Protein AF-A0A349MWL1-F1 (afdb_monomer)

Foldseek 3Di:
DVVVLLVVLLVLLVVLVVLLVVLCVVLVVLVVVCVVCVVVVNLVVQDLVSLVVNLVSLVVSLVSLVVSLVVLVPRDDDPVCPVLSVQLSVLSVQLSVLSVQLSVQQDSVVSDGPVVSNVVSVVRNVVSVVSNVVSSCVSVVVVD

Radius of gyration: 17.48 Å; Cα contacts (8 Å, |Δi|>4): 113; chains: 1; bounding box: 38×22×53 Å

pLDDT: mean 95.45, std 7.49, range [50.75, 98.81]

Solvent-accessible surface area (backbone atoms only — not comparable to full-atom values): 7590 Å² total; per-residue (Å²): 112,74,72,56,51,54,50,54,43,51,52,50,54,56,46,53,52,51,58,48,53,51,44,49,60,71,44,44,65,48,51,52,55,50,51,53,24,56,77,66,75,35,56,88,74,52,50,71,66,58,52,46,50,40,45,51,53,40,44,57,47,26,52,52,40,48,53,52,34,53,52,50,68,69,52,71,63,59,80,94,40,43,70,57,51,53,53,36,39,52,26,42,48,47,21,29,50,17,41,42,43,33,36,71,19,52,38,70,90,78,72,46,66,43,63,67,48,32,54,49,16,54,50,46,26,50,58,20,47,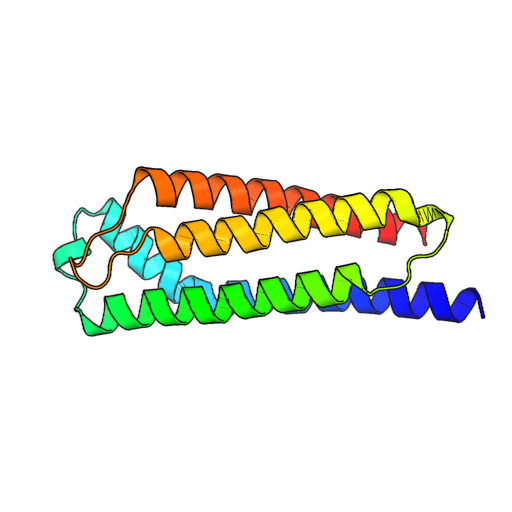55,50,34,52,52,47,50,51,54,58,56,60,78,71,110

Sequence (144 aa):
MKKNLMMVYGQTLSRTISDTEDVQKDLEPYYTKLKAAMEADKLADLSKVDFEDIQSEFQDGTDRYLEYNEKLKKLQAPARFMGKQRSLVSAYNIYANACQAMTDSLNVTDHTVDNEKFAQAETDQNEAMDRIVHLIQTIMSTNA

Mean predicted aligned error: 3.19 Å

Nearest PDB structures (foldseek):
  1nfn-assembly1_A  TM=5.053E-01  e=9.109E-01  Homo sapiens
  1nfo-assembly1_A  TM=4.978E-01  e=1.627E+00  Homo sapiens
  7myz-assembly1_C  TM=3.555E-01  e=5.192E+00  Homo sapiens
  4ksb-assembly1_A  TM=4.047E-01  e=6.759E+00  Mus musculus

Secondary structure (DSSP, 8-state):
-HHHHHHHHHHHHHHHHHHHHHHHHHHHHHHHHHHHHHHTT-GGGS-HHHHHHHHHHHHHHHHHHHHHHHHHHH----GGGHHHHHHHHHHHHHHHHHHHHHHHTEETTTTEE-HHHHHHHHHHHHHHHHHHHHHHHHHHHTT-

Structure (mmCIF, N/CA/C/O backbone):
data_AF-A0A349MWL1-F1
#
_entry.id   AF-A0A349MWL1-F1
#
loop_
_atom_site.group_PDB
_atom_site.id
_atom_site.type_symbol
_atom_site.label_atom_id
_atom_site.label_alt_id
_atom_site.label_comp_id
_atom_site.label_asym_id
_atom_site.label_entity_id
_atom_site.label_seq_id
_atom_site.pdbx_PDB_ins_code
_atom_site.Cartn_x
_atom_site.Cartn_y
_atom_site.Cartn_z
_atom_site.occupancy
_atom_site.B_iso_or_equiv
_atom_site.auth_seq_id
_atom_site.auth_comp_id
_atom_site.auth_asym_id
_atom_site.auth_atom_id
_atom_site.pdbx_PDB_model_num
ATOM 1 N N . MET A 1 1 ? 10.360 -4.872 -33.810 1.00 60.16 1 MET A N 1
ATOM 2 C CA . MET A 1 1 ? 10.398 -5.427 -32.433 1.00 60.16 1 MET A CA 1
ATOM 3 C C . MET A 1 1 ? 10.691 -4.378 -31.354 1.00 60.16 1 MET A C 1
ATOM 5 O O . MET A 1 1 ? 9.820 -4.170 -30.525 1.00 60.16 1 MET A O 1
ATOM 9 N N . LYS A 1 2 ? 11.823 -3.647 -31.368 1.00 62.69 2 LYS A N 1
ATOM 10 C CA . LYS A 1 2 ? 12.174 -2.666 -30.304 1.00 62.69 2 LYS A CA 1
ATOM 11 C C . LYS A 1 2 ? 11.135 -1.549 -30.052 1.00 62.69 2 LYS A C 1
ATOM 13 O O . LYS A 1 2 ? 10.886 -1.214 -28.901 1.00 62.69 2 LYS A O 1
ATOM 18 N N . LYS A 1 3 ? 10.499 -1.009 -31.106 1.00 64.94 3 LYS A N 1
ATOM 19 C CA . LYS A 1 3 ? 9.453 0.034 -30.995 1.00 64.94 3 LYS A CA 1
ATOM 20 C C . LYS A 1 3 ? 8.169 -0.472 -30.312 1.00 64.94 3 LYS A C 1
ATOM 22 O O . LYS A 1 3 ? 7.527 0.288 -29.604 1.00 64.94 3 LYS A O 1
ATOM 27 N N . ASN A 1 4 ? 7.842 -1.756 -30.485 1.00 86.00 4 ASN A N 1
ATOM 28 C CA . ASN A 1 4 ? 6.691 -2.395 -29.838 1.00 86.00 4 ASN A CA 1
ATOM 29 C C . ASN A 1 4 ? 6.968 -2.618 -28.337 1.00 86.00 4 ASN A C 1
ATOM 31 O O . ASN A 1 4 ? 6.172 -2.213 -27.502 1.00 86.00 4 ASN A O 1
ATOM 35 N N . LEU A 1 5 ? 8.162 -3.116 -27.984 1.00 91.25 5 LEU A N 1
ATOM 36 C CA . LEU A 1 5 ? 8.560 -3.311 -26.581 1.00 91.25 5 LEU A CA 1
ATOM 37 C C . LEU A 1 5 ? 8.481 -2.017 -25.752 1.00 91.25 5 LEU A C 1
ATOM 39 O O . LEU A 1 5 ? 7.959 -2.031 -24.646 1.00 91.25 5 LEU A O 1
ATOM 43 N N . MET A 1 6 ? 8.981 -0.899 -26.290 1.00 91.00 6 MET A N 1
ATOM 44 C CA . MET A 1 6 ? 8.910 0.401 -25.612 1.00 91.00 6 MET A CA 1
ATOM 45 C C . MET A 1 6 ? 7.468 0.872 -25.380 1.00 91.00 6 MET A C 1
ATOM 47 O O . MET A 1 6 ? 7.169 1.409 -24.318 1.00 91.00 6 MET A O 1
ATOM 51 N N . MET A 1 7 ? 6.595 0.679 -26.373 1.00 90.69 7 MET A N 1
ATOM 52 C CA . MET A 1 7 ? 5.187 1.067 -26.297 1.00 90.69 7 MET A CA 1
ATOM 53 C C . MET A 1 7 ? 4.441 0.240 -25.250 1.00 90.69 7 MET A C 1
ATOM 55 O O . MET A 1 7 ? 3.795 0.818 -24.384 1.00 90.69 7 MET A O 1
ATOM 59 N N . VAL A 1 8 ? 4.588 -1.089 -25.294 1.00 93.19 8 VAL A N 1
ATOM 60 C CA . VAL A 1 8 ? 3.973 -2.003 -24.320 1.00 93.19 8 VAL A CA 1
ATOM 61 C C . VAL A 1 8 ? 4.459 -1.683 -22.912 1.00 93.19 8 VAL A C 1
ATOM 63 O O . VAL A 1 8 ? 3.644 -1.514 -22.017 1.00 93.19 8 VAL A O 1
ATOM 66 N N . TYR A 1 9 ? 5.771 -1.514 -22.727 1.00 95.44 9 TYR A N 1
ATOM 67 C CA . TYR A 1 9 ? 6.351 -1.164 -21.432 1.00 95.44 9 TYR A CA 1
ATOM 68 C C . TYR A 1 9 ? 5.758 0.135 -20.869 1.00 95.44 9 TYR A C 1
ATOM 70 O O . TYR A 1 9 ? 5.264 0.139 -19.747 1.00 95.44 9 TYR A O 1
ATOM 78 N N . GLY A 1 10 ? 5.739 1.214 -21.661 1.00 94.75 10 GLY A N 1
ATOM 79 C CA . GLY A 1 10 ? 5.159 2.491 -21.236 1.00 94.75 10 GLY A CA 1
ATOM 80 C C . GLY A 1 10 ? 3.667 2.391 -20.906 1.00 94.75 10 GLY A C 1
ATOM 81 O O . GLY A 1 10 ? 3.246 2.863 -19.856 1.00 94.75 10 GLY A O 1
ATOM 82 N N . GLN A 1 11 ? 2.878 1.721 -21.753 1.00 94.44 11 GLN A N 1
ATOM 83 C CA . GLN A 1 11 ? 1.445 1.510 -21.516 1.00 94.44 11 GLN A CA 1
ATOM 84 C C . GLN A 1 11 ? 1.180 0.701 -20.245 1.00 94.44 11 GLN A C 1
ATOM 86 O O . GLN A 1 11 ? 0.268 1.039 -19.496 1.00 94.44 11 GLN A O 1
ATOM 91 N N . THR A 1 12 ? 1.972 -0.342 -19.979 1.00 95.38 12 THR A N 1
ATOM 92 C CA . THR A 1 12 ? 1.840 -1.121 -18.746 1.00 95.38 12 THR A CA 1
ATOM 93 C C . THR A 1 12 ? 2.151 -0.269 -17.522 1.00 95.38 12 THR A C 1
ATOM 95 O O . THR A 1 12 ? 1.375 -0.309 -16.579 1.00 95.38 12 THR A O 1
ATOM 98 N N . LEU A 1 13 ? 3.210 0.549 -17.541 1.00 96.75 13 LEU A N 1
ATOM 99 C CA . LEU A 1 13 ? 3.523 1.436 -16.414 1.00 96.75 13 LEU A CA 1
ATOM 100 C C . LEU A 1 13 ? 2.418 2.467 -16.156 1.00 96.75 13 LEU A C 1
ATOM 102 O O . LEU A 1 13 ? 2.010 2.642 -15.011 1.00 96.75 13 LEU A O 1
ATOM 106 N N . SER A 1 14 ? 1.908 3.113 -17.210 1.00 95.62 14 SER A N 1
ATOM 107 C CA . SER A 1 14 ? 0.792 4.062 -17.099 1.00 95.62 14 SER A CA 1
ATOM 108 C C . SER A 1 14 ? -0.480 3.403 -16.573 1.00 95.62 14 SER A C 1
ATOM 110 O O . SER A 1 14 ? -1.195 3.998 -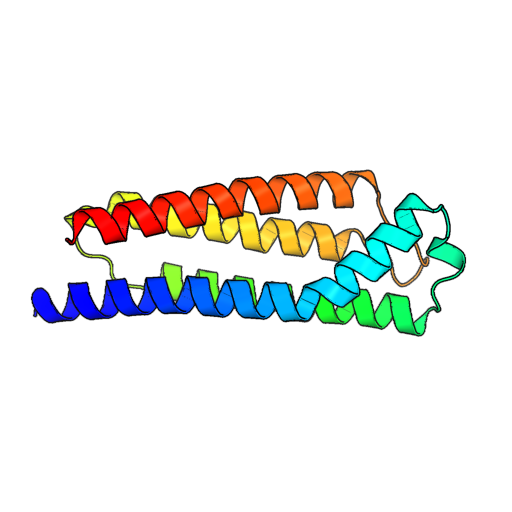15.774 1.00 95.62 14 SER A O 1
ATOM 112 N N . ARG A 1 15 ? -0.756 2.167 -16.995 1.00 96.69 15 ARG A N 1
ATOM 113 C CA . ARG A 1 15 ? -1.901 1.416 -16.487 1.00 96.69 15 ARG A CA 1
ATOM 114 C C . ARG A 1 15 ? -1.719 1.038 -15.024 1.00 96.69 15 ARG A C 1
ATOM 116 O O . ARG A 1 15 ? -2.625 1.258 -14.246 1.00 96.69 15 ARG A O 1
ATOM 123 N N . THR A 1 16 ? -0.548 0.535 -14.639 1.00 96.69 16 THR A N 1
ATOM 124 C CA . THR A 1 16 ? -0.282 0.152 -13.250 1.00 96.69 16 THR A CA 1
ATOM 125 C C . THR A 1 16 ? -0.445 1.325 -12.289 1.00 96.69 16 THR A C 1
ATOM 127 O O . THR A 1 16 ? -1.036 1.129 -11.234 1.00 96.69 16 THR A O 1
ATOM 130 N N . ILE A 1 17 ? 0.028 2.532 -12.630 1.00 96.25 17 ILE A N 1
ATOM 131 C CA . ILE A 1 17 ? -0.172 3.692 -11.748 1.00 96.25 17 ILE A CA 1
ATOM 132 C C . ILE A 1 17 ? -1.648 4.111 -11.681 1.00 96.25 17 ILE A C 1
ATOM 134 O O . ILE A 1 17 ? -2.154 4.297 -10.584 1.00 96.25 17 ILE A O 1
ATOM 138 N N . SER A 1 18 ? -2.365 4.136 -12.812 1.00 97.75 18 SER A N 1
ATOM 139 C CA . SER A 1 18 ? -3.809 4.430 -12.834 1.00 97.75 18 SER A CA 1
ATOM 140 C C . SER A 1 18 ? -4.611 3.420 -12.012 1.00 97.75 18 SER A C 1
ATOM 142 O O . SER A 1 18 ? -5.421 3.805 -11.180 1.00 97.75 18 SER A O 1
ATOM 144 N N . ASP A 1 19 ? -4.348 2.126 -12.204 1.00 98.19 19 ASP A N 1
ATOM 145 C CA . ASP A 1 19 ? -5.022 1.050 -11.478 1.00 98.19 19 ASP A CA 1
ATOM 146 C C . ASP A 1 19 ? -4.695 1.105 -9.971 1.00 98.19 19 ASP A C 1
ATOM 148 O O . ASP A 1 19 ? -5.510 0.684 -9.154 1.00 98.19 19 ASP A O 1
ATOM 152 N N . THR A 1 20 ? -3.511 1.610 -9.594 1.00 98.25 20 THR A N 1
ATOM 153 C CA . THR A 1 20 ? -3.121 1.834 -8.190 1.00 98.25 20 THR A CA 1
ATOM 154 C C . THR A 1 20 ? -3.910 2.998 -7.590 1.00 98.25 20 THR A C 1
ATOM 156 O O . THR A 1 20 ? -4.495 2.843 -6.525 1.00 98.25 20 THR A O 1
ATOM 159 N N . GLU A 1 21 ? -3.983 4.133 -8.289 1.00 98.00 21 GLU A N 1
ATOM 160 C CA . GLU A 1 21 ? -4.757 5.306 -7.859 1.00 98.00 21 GLU A CA 1
ATOM 161 C C . GLU A 1 21 ? -6.249 4.993 -7.711 1.00 98.00 21 GLU A C 1
ATOM 163 O O . GLU A 1 21 ? -6.909 5.524 -6.821 1.00 98.00 21 GLU A O 1
ATOM 168 N N . ASP A 1 22 ? -6.798 4.139 -8.574 1.00 98.62 22 ASP A N 1
ATOM 169 C CA . ASP A 1 22 ? -8.200 3.737 -8.485 1.00 98.62 22 ASP A CA 1
ATOM 170 C C . ASP A 1 22 ? -8.463 2.879 -7.240 1.00 98.62 22 ASP A C 1
ATOM 172 O O . ASP A 1 22 ? -9.420 3.154 -6.523 1.00 98.62 22 ASP A O 1
ATOM 176 N N . VAL A 1 23 ? -7.572 1.937 -6.898 1.00 98.56 23 VAL A N 1
ATOM 177 C CA . VAL A 1 23 ? -7.665 1.208 -5.615 1.00 98.56 23 VAL A CA 1
ATOM 178 C C . VAL A 1 23 ? -7.566 2.182 -4.437 1.00 98.56 23 VAL A C 1
ATOM 180 O O . VAL A 1 23 ? -8.348 2.082 -3.501 1.00 98.56 23 VAL A O 1
ATOM 183 N N . GLN A 1 24 ? -6.648 3.155 -4.472 1.00 97.94 24 GLN A N 1
ATOM 184 C CA . GLN A 1 24 ? -6.525 4.143 -3.393 1.00 97.94 24 GLN A CA 1
ATOM 185 C C . GLN A 1 24 ? -7.826 4.930 -3.192 1.00 97.94 24 GLN A C 1
ATOM 187 O O . GLN A 1 24 ? -8.250 5.117 -2.056 1.00 97.94 24 GLN A O 1
ATOM 192 N N . LYS A 1 25 ? -8.493 5.345 -4.277 1.00 98.50 25 LYS A N 1
ATOM 193 C CA . LYS A 1 25 ? -9.800 6.021 -4.204 1.00 98.50 25 LYS A CA 1
ATOM 194 C C . LYS A 1 25 ? -10.887 5.119 -3.623 1.00 98.50 25 LYS A C 1
ATOM 196 O O . LYS A 1 25 ? -11.717 5.617 -2.869 1.00 98.50 25 LYS A O 1
ATOM 201 N N . ASP A 1 26 ? -10.880 3.832 -3.974 1.00 98.25 26 ASP A N 1
ATOM 202 C CA . ASP A 1 26 ? -11.822 2.847 -3.432 1.00 98.25 26 ASP A CA 1
ATOM 203 C C . ASP A 1 26 ? -11.631 2.690 -1.906 1.00 98.25 26 ASP A C 1
ATOM 205 O O . ASP A 1 26 ? -12.608 2.614 -1.163 1.00 98.25 26 ASP A O 1
ATOM 209 N N . LEU A 1 27 ? -10.378 2.701 -1.428 1.00 98.31 27 LEU A N 1
ATOM 210 C CA . LEU A 1 27 ? -10.026 2.516 -0.012 1.00 98.31 27 LEU A CA 1
ATOM 211 C C . LEU A 1 27 ? -10.156 3.780 0.849 1.00 98.31 27 LEU A C 1
ATOM 213 O O . LEU A 1 27 ? -10.333 3.679 2.066 1.00 98.31 27 LEU A O 1
ATOM 217 N N . GLU A 1 28 ? -10.064 4.967 0.247 1.00 98.06 28 GLU A N 1
ATOM 218 C CA . GLU A 1 28 ? -10.035 6.258 0.949 1.00 98.06 28 GLU A CA 1
ATOM 219 C C . GLU A 1 28 ? -11.175 6.445 1.974 1.00 98.06 28 GLU A C 1
ATOM 221 O O . GLU A 1 28 ? -10.898 6.899 3.093 1.00 98.06 28 GLU A O 1
ATOM 226 N N . PRO A 1 29 ? -12.445 6.080 1.686 1.00 98.44 29 PRO A N 1
ATOM 227 C CA . PRO A 1 29 ? -13.523 6.210 2.665 1.00 98.44 29 PRO A CA 1
ATOM 228 C C . PRO A 1 29 ? -13.312 5.337 3.910 1.00 98.44 29 PRO A C 1
ATOM 230 O O . PRO A 1 29 ? -13.589 5.785 5.026 1.00 98.44 29 PRO A O 1
ATOM 233 N N . TYR A 1 30 ? -12.803 4.113 3.736 1.00 98.44 30 TYR A N 1
ATOM 234 C CA . TYR A 1 30 ? -12.525 3.177 4.829 1.00 98.44 30 TYR A CA 1
ATOM 235 C C . TYR A 1 30 ? -11.348 3.655 5.676 1.00 98.44 30 TYR A C 1
ATOM 237 O O . TYR A 1 30 ? -11.444 3.701 6.904 1.00 98.44 30 TYR A O 1
ATOM 245 N N . TYR A 1 31 ? -10.277 4.102 5.016 1.00 98.31 31 TYR A N 1
ATOM 246 C CA . TYR A 1 31 ? -9.116 4.689 5.677 1.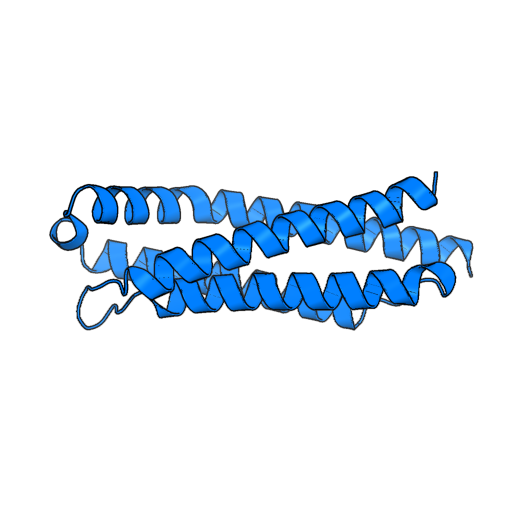00 98.31 31 TYR A CA 1
ATOM 247 C C . TYR A 1 31 ? -9.492 5.924 6.496 1.00 98.31 31 TYR A C 1
ATOM 249 O O . TYR A 1 31 ? -9.194 5.987 7.688 1.00 98.31 31 TYR A O 1
ATOM 257 N N . THR A 1 32 ? -10.228 6.864 5.900 1.00 97.94 32 THR A N 1
ATOM 258 C CA . THR A 1 32 ? -10.657 8.091 6.584 1.00 97.94 32 THR A CA 1
ATOM 259 C C . THR A 1 32 ? -11.526 7.778 7.801 1.00 97.94 32 THR A C 1
ATOM 261 O O . THR A 1 32 ? -11.335 8.361 8.869 1.00 97.94 32 THR A O 1
ATOM 264 N N . LYS A 1 33 ? -12.472 6.838 7.663 1.00 97.81 33 LYS A N 1
ATOM 265 C CA . LYS A 1 33 ? -13.354 6.410 8.758 1.00 97.81 33 LYS A CA 1
ATOM 266 C C . LYS A 1 33 ? -12.560 5.814 9.920 1.00 97.81 33 LYS A C 1
ATOM 268 O O . LYS A 1 33 ? -12.789 6.201 11.066 1.00 97.81 33 LYS A O 1
ATOM 273 N N . LEU A 1 34 ? -11.622 4.912 9.629 1.00 98.00 34 LEU A N 1
ATOM 274 C CA . LEU A 1 34 ? -10.766 4.296 10.638 1.00 98.00 34 LEU A CA 1
ATOM 275 C C . LEU A 1 34 ? -9.870 5.330 11.325 1.00 98.00 34 LEU A C 1
ATOM 277 O O . LEU A 1 34 ? -9.863 5.418 12.552 1.00 98.00 34 LEU A O 1
ATOM 281 N N . LYS A 1 35 ? -9.154 6.144 10.542 1.00 97.44 35 LYS A N 1
ATOM 282 C CA . LYS A 1 35 ? -8.216 7.148 11.053 1.00 97.44 35 LYS A CA 1
ATOM 283 C C . LYS A 1 35 ? -8.915 8.155 11.963 1.00 97.44 35 LYS A C 1
ATOM 285 O O . LYS A 1 35 ? -8.438 8.410 13.064 1.00 97.44 35 LYS A O 1
ATOM 290 N N . ALA A 1 36 ? -10.086 8.651 11.559 1.00 97.12 36 ALA A N 1
ATOM 291 C CA . ALA A 1 36 ? -10.875 9.569 12.375 1.00 97.12 36 ALA A CA 1
ATOM 292 C C . ALA A 1 36 ? -11.318 8.938 13.707 1.00 97.12 36 ALA A C 1
ATOM 294 O O . ALA A 1 36 ? -11.300 9.607 14.741 1.00 97.12 36 ALA A O 1
ATOM 295 N N . ALA A 1 37 ? -11.696 7.654 13.706 1.00 97.38 37 ALA A N 1
ATOM 296 C CA . ALA A 1 37 ? -12.039 6.940 14.934 1.00 97.38 37 ALA A CA 1
ATOM 297 C C . ALA A 1 37 ? -10.818 6.755 15.849 1.00 97.38 37 ALA A C 1
ATOM 299 O O . ALA A 1 37 ? -10.936 6.947 17.058 1.00 97.38 37 ALA A O 1
ATOM 300 N N . MET A 1 38 ? -9.646 6.441 15.288 1.00 96.88 38 MET A N 1
ATOM 301 C CA . MET A 1 38 ? -8.392 6.328 16.043 1.00 96.88 38 MET A CA 1
ATOM 302 C C . MET A 1 38 ? -7.983 7.666 16.672 1.00 96.88 38 MET A C 1
ATOM 304 O O . MET A 1 38 ? -7.696 7.725 17.864 1.00 96.88 38 MET A O 1
ATOM 308 N N . GLU A 1 39 ? -7.992 8.753 15.898 1.00 96.12 39 GLU A N 1
ATOM 309 C CA . GLU A 1 39 ? -7.591 10.090 16.363 1.00 96.12 39 GLU A CA 1
ATOM 310 C C . GLU A 1 39 ? -8.537 10.663 17.422 1.00 96.12 39 GLU A C 1
ATOM 312 O O . GLU A 1 39 ? -8.111 11.412 18.302 1.00 96.12 39 GLU A O 1
ATOM 317 N N . ALA A 1 40 ? -9.821 10.308 17.354 1.00 96.38 40 ALA A N 1
ATOM 318 C CA . ALA A 1 40 ? -10.818 10.729 18.327 1.00 96.38 40 ALA A CA 1
ATOM 319 C C . ALA A 1 40 ? -10.864 9.853 19.593 1.00 96.38 40 ALA A C 1
ATOM 321 O O . ALA A 1 40 ? -11.668 10.156 20.473 1.00 96.38 40 ALA A O 1
ATOM 322 N N . ASP A 1 41 ? -10.057 8.787 19.677 1.00 93.81 41 ASP A N 1
ATOM 323 C CA . ASP A 1 41 ? -10.157 7.732 20.702 1.00 93.81 41 ASP A CA 1
ATOM 324 C C . ASP A 1 41 ? -11.568 7.106 20.766 1.00 93.81 41 ASP A C 1
ATOM 326 O O . ASP A 1 41 ? -12.148 6.860 21.822 1.00 93.81 41 ASP A O 1
ATOM 330 N N . LYS A 1 42 ? -12.160 6.895 19.585 1.00 95.00 42 LYS A N 1
ATOM 331 C CA . LYS A 1 42 ? -13.530 6.400 19.369 1.00 95.00 42 LYS A CA 1
ATOM 332 C C . LYS A 1 42 ? -13.570 5.098 18.584 1.00 95.00 42 LYS A C 1
ATOM 334 O O . LYS A 1 42 ? -14.568 4.791 17.938 1.00 95.00 42 LYS A O 1
ATOM 339 N N . LEU A 1 43 ? -12.501 4.305 18.635 1.00 93.75 43 LEU A N 1
ATOM 340 C CA . LEU A 1 43 ? -12.489 2.999 17.975 1.00 93.75 43 LEU A CA 1
ATOM 341 C C . LEU A 1 43 ? -13.642 2.114 18.480 1.00 93.75 43 LEU A C 1
ATOM 343 O O . LEU A 1 43 ? -14.305 1.469 17.683 1.00 93.75 43 LEU A O 1
ATOM 347 N N . ALA A 1 44 ? -13.956 2.184 19.778 1.00 92.06 44 ALA A N 1
ATOM 348 C CA . ALA A 1 44 ? -15.079 1.467 20.385 1.00 92.06 44 ALA A CA 1
ATOM 349 C C . ALA A 1 44 ? -16.472 1.900 19.874 1.00 92.06 44 ALA A C 1
ATOM 351 O O . ALA A 1 44 ? -17.440 1.168 20.083 1.00 92.06 44 ALA A O 1
ATOM 352 N N . ASP A 1 45 ? -16.584 3.066 19.223 1.00 93.50 45 ASP A N 1
ATOM 353 C CA . ASP A 1 45 ? -17.832 3.545 18.616 1.00 93.50 45 ASP A CA 1
ATOM 354 C C . ASP A 1 45 ? -18.041 2.970 17.201 1.00 93.50 45 ASP A C 1
ATOM 356 O O . ASP A 1 45 ? -19.162 3.013 16.683 1.00 93.50 45 ASP A O 1
ATOM 360 N N . LEU A 1 46 ? -16.994 2.429 16.560 1.00 95.06 46 LEU A N 1
ATOM 361 C CA . LEU A 1 46 ? -17.148 1.686 15.311 1.00 95.06 46 LEU A CA 1
ATOM 362 C C . LEU A 1 46 ? -17.860 0.367 15.601 1.00 95.06 46 LEU A C 1
ATOM 364 O O . LEU A 1 46 ? -17.518 -0.367 16.529 1.00 95.06 46 LEU A O 1
ATOM 368 N N . SER A 1 47 ? -18.871 0.040 14.796 1.00 95.75 47 SER A N 1
ATOM 369 C CA . SER A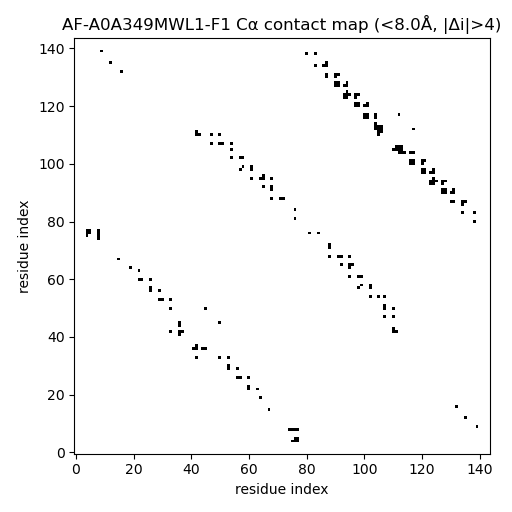 1 47 ? -19.504 -1.264 14.936 1.00 95.75 47 SER A CA 1
ATOM 370 C C . SER A 1 47 ? -18.511 -2.363 14.553 1.00 95.75 47 SER A C 1
ATOM 372 O O . SER A 1 47 ? -17.624 -2.165 13.724 1.00 95.75 47 SER A O 1
ATOM 374 N N . LYS A 1 48 ? -18.666 -3.552 15.142 1.00 94.56 48 LYS A N 1
ATOM 375 C CA . LYS A 1 48 ? -17.823 -4.701 14.789 1.00 94.56 48 LYS A CA 1
ATOM 376 C C . LYS A 1 48 ? -17.889 -5.024 13.290 1.00 94.56 48 LYS A C 1
ATOM 378 O O . LYS A 1 48 ? -16.859 -5.325 12.708 1.00 94.56 48 LYS A O 1
ATOM 383 N N . VAL A 1 49 ? -19.074 -4.896 12.687 1.00 95.81 49 VAL A N 1
ATOM 384 C CA . VAL A 1 49 ? -19.277 -5.084 11.242 1.00 95.81 49 VAL A CA 1
ATOM 385 C C . VAL A 1 49 ? -18.492 -4.043 10.450 1.00 95.81 49 VAL A C 1
ATOM 387 O O . VAL A 1 49 ? -17.749 -4.408 9.557 1.00 95.81 49 VAL A O 1
ATOM 390 N N . ASP A 1 50 ? -18.566 -2.764 10.829 1.00 95.88 50 ASP A N 1
ATOM 391 C CA . ASP A 1 50 ? -17.792 -1.719 10.148 1.00 95.88 50 ASP A CA 1
ATOM 392 C C . ASP A 1 50 ? -16.280 -1.956 10.242 1.00 95.88 50 ASP A C 1
ATOM 394 O O . ASP A 1 50 ? -15.553 -1.672 9.296 1.00 95.88 50 ASP A O 1
ATOM 398 N N . PHE A 1 51 ? -15.794 -2.432 11.391 1.00 97.69 51 PHE A N 1
ATOM 399 C CA . PHE A 1 51 ? -14.373 -2.707 11.598 1.00 97.69 51 PHE A CA 1
ATOM 400 C C . PHE A 1 51 ? -13.898 -3.933 10.799 1.00 97.69 51 PHE A C 1
ATOM 402 O O . PHE A 1 51 ? -12.812 -3.908 10.222 1.00 97.69 51 PHE A O 1
ATOM 409 N N . GLU A 1 52 ? -14.729 -4.977 10.724 1.00 97.56 52 GLU A N 1
ATOM 410 C CA . GLU A 1 52 ? -14.528 -6.145 9.855 1.00 97.56 52 GLU A CA 1
ATOM 411 C C . GLU A 1 52 ? -14.507 -5.748 8.374 1.00 97.56 52 GLU A C 1
ATOM 413 O O . GLU A 1 52 ? -13.586 -6.135 7.655 1.00 97.56 52 GLU A O 1
ATOM 418 N N . ASP A 1 53 ? -15.462 -4.922 7.941 1.00 98.00 53 ASP A N 1
ATOM 419 C CA . ASP A 1 53 ? -15.550 -4.429 6.566 1.00 98.00 53 ASP A CA 1
ATOM 420 C C . ASP A 1 53 ? -14.304 -3.609 6.193 1.00 98.00 53 ASP A C 1
ATOM 422 O O . ASP A 1 53 ? -13.710 -3.840 5.144 1.00 98.00 53 ASP A O 1
ATOM 426 N N . ILE A 1 54 ? -13.840 -2.707 7.069 1.00 98.44 54 ILE A N 1
ATOM 427 C CA . ILE A 1 54 ? -12.609 -1.930 6.838 1.00 98.44 54 ILE A CA 1
ATOM 428 C C . ILE A 1 54 ? -11.401 -2.853 6.641 1.00 98.44 54 ILE A C 1
ATOM 430 O O . ILE A 1 54 ? -10.627 -2.649 5.706 1.00 98.44 54 ILE A O 1
ATOM 434 N N . GLN A 1 55 ? -11.225 -3.861 7.505 1.00 98.38 55 GLN A N 1
ATOM 435 C CA . GLN A 1 55 ? -10.109 -4.799 7.368 1.00 98.38 55 GLN A CA 1
ATOM 436 C C . GLN A 1 55 ? -10.209 -5.595 6.057 1.00 98.38 55 GLN A C 1
ATOM 438 O O . GLN A 1 55 ? -9.203 -5.751 5.365 1.00 98.38 55 GLN A O 1
ATOM 443 N N . SER A 1 56 ? -11.407 -6.072 5.705 1.00 98.50 56 SER A N 1
ATOM 444 C CA . SER A 1 56 ? -11.637 -6.827 4.469 1.00 98.50 56 SER A CA 1
ATOM 445 C C . SER A 1 56 ? -11.291 -5.998 3.235 1.00 98.50 56 SER A C 1
ATOM 447 O O . SER A 1 56 ? -10.581 -6.468 2.354 1.00 98.50 56 SER A O 1
ATOM 449 N N . GLU A 1 57 ? -11.737 -4.746 3.191 1.00 98.69 57 GLU A N 1
ATOM 450 C CA . GLU A 1 57 ? -11.488 -3.847 2.062 1.00 98.69 57 GLU A CA 1
ATOM 451 C C . GLU A 1 57 ? -10.000 -3.497 1.955 1.00 98.69 57 GLU A C 1
ATOM 453 O O . GLU A 1 57 ? -9.430 -3.499 0.864 1.00 98.69 57 GLU A O 1
ATOM 458 N N . PHE A 1 58 ? -9.322 -3.288 3.089 1.00 98.75 58 PHE A N 1
ATOM 459 C CA . PHE A 1 58 ? -7.868 -3.118 3.117 1.00 98.75 58 PHE A CA 1
ATOM 460 C C . PHE A 1 58 ? -7.129 -4.346 2.574 1.00 98.75 58 PHE A C 1
ATOM 462 O O . PHE A 1 58 ? -6.176 -4.189 1.802 1.00 98.75 58 PHE A O 1
ATOM 469 N N . GLN A 1 59 ? -7.578 -5.554 2.925 1.00 98.75 59 GLN A N 1
ATOM 470 C CA . GLN A 1 59 ? -7.003 -6.789 2.396 1.00 98.75 59 GLN A CA 1
ATOM 471 C C . GLN A 1 59 ? -7.234 -6.907 0.885 1.00 98.75 59 GLN A C 1
ATOM 473 O O . GLN A 1 59 ? -6.276 -7.128 0.147 1.00 98.75 59 GLN A O 1
ATOM 478 N N . ASP A 1 60 ? -8.458 -6.679 0.408 1.00 98.69 60 ASP A N 1
ATOM 479 C CA . ASP A 1 60 ? -8.800 -6.754 -1.018 1.00 98.69 60 ASP A CA 1
ATOM 480 C C . ASP A 1 60 ? -7.990 -5.745 -1.852 1.00 98.69 60 ASP A C 1
ATOM 482 O O . ASP A 1 60 ? -7.470 -6.059 -2.930 1.00 98.69 60 ASP A O 1
ATOM 486 N N . GLY A 1 61 ? -7.823 -4.522 -1.344 1.00 98.62 61 GLY A N 1
ATOM 487 C CA . GLY A 1 61 ? -6.968 -3.513 -1.962 1.00 98.62 61 GLY A CA 1
ATOM 488 C C . GLY A 1 61 ? -5.489 -3.911 -1.975 1.00 98.62 61 GLY A C 1
ATOM 489 O O . GLY A 1 61 ? -4.811 -3.766 -2.997 1.00 98.62 61 GLY A O 1
ATOM 490 N N . THR A 1 62 ? -4.995 -4.470 -0.870 1.00 98.62 62 THR A N 1
ATOM 491 C CA . THR A 1 62 ? -3.614 -4.958 -0.749 1.00 98.62 62 THR A CA 1
ATOM 492 C C . THR A 1 62 ? -3.328 -6.107 -1.714 1.00 98.62 62 THR A C 1
ATOM 494 O O . THR A 1 62 ? -2.295 -6.103 -2.393 1.00 98.62 62 THR A O 1
ATOM 497 N N . ASP A 1 63 ? -4.262 -7.044 -1.861 1.00 98.75 63 ASP A N 1
ATOM 498 C CA . ASP A 1 63 ? -4.153 -8.160 -2.798 1.00 98.75 63 ASP A CA 1
ATOM 499 C C . ASP A 1 63 ? -4.034 -7.657 -4.244 1.00 98.75 63 ASP A C 1
ATOM 501 O O . ASP A 1 63 ? -3.163 -8.109 -4.998 1.00 98.75 63 ASP A O 1
ATOM 505 N N . ARG A 1 64 ? -4.812 -6.629 -4.620 1.00 98.75 64 ARG A N 1
ATOM 506 C CA . ARG A 1 64 ? -4.690 -5.966 -5.933 1.00 98.75 64 ARG A CA 1
ATOM 507 C C . ARG A 1 64 ? -3.295 -5.359 -6.132 1.00 98.75 64 ARG A C 1
ATOM 509 O O . ARG A 1 64 ? -2.704 -5.531 -7.203 1.00 98.75 64 ARG A O 1
ATOM 516 N N . TYR A 1 65 ? -2.713 -4.710 -5.120 1.00 98.69 65 TYR A N 1
ATOM 517 C CA . TYR A 1 65 ? -1.339 -4.193 -5.210 1.00 98.69 65 TYR A CA 1
ATOM 518 C C . TYR A 1 65 ? -0.303 -5.315 -5.365 1.00 98.69 65 TYR A C 1
ATOM 520 O O . TYR A 1 65 ? 0.614 -5.210 -6.189 1.00 98.69 65 TYR A O 1
ATOM 528 N N . LEU A 1 66 ? -0.447 -6.428 -4.645 1.00 98.25 66 LEU A N 1
ATOM 529 C CA . LEU A 1 66 ? 0.430 -7.591 -4.805 1.00 98.25 66 LEU A CA 1
ATOM 530 C C . LEU A 1 66 ? 0.350 -8.166 -6.228 1.00 98.25 66 LEU A C 1
ATOM 532 O O . LEU A 1 66 ? 1.385 -8.464 -6.836 1.00 98.25 66 LEU A O 1
ATOM 536 N N . GLU A 1 67 ? -0.841 -8.235 -6.822 1.00 98.38 67 GLU A N 1
ATOM 537 C CA . GLU A 1 67 ? -1.000 -8.632 -8.223 1.00 98.38 67 GLU A CA 1
ATOM 538 C C . GLU A 1 67 ? -0.305 -7.673 -9.198 1.00 98.38 67 GLU A C 1
ATOM 540 O O . GLU A 1 67 ? 0.314 -8.105 -10.180 1.00 98.38 67 GLU A O 1
ATOM 545 N N . TYR A 1 68 ? -0.397 -6.362 -8.963 1.00 98.38 68 TYR A N 1
ATOM 546 C CA . TYR A 1 68 ? 0.264 -5.358 -9.798 1.00 98.38 68 TYR A CA 1
ATOM 547 C C . TYR A 1 68 ? 1.789 -5.470 -9.705 1.00 98.38 68 TYR A C 1
ATOM 549 O O . TYR A 1 68 ? 2.474 -5.423 -10.733 1.00 98.38 68 TYR A O 1
ATOM 557 N N . ASN A 1 69 ? 2.324 -5.735 -8.512 1.00 98.12 69 ASN A N 1
ATOM 558 C CA . ASN A 1 69 ? 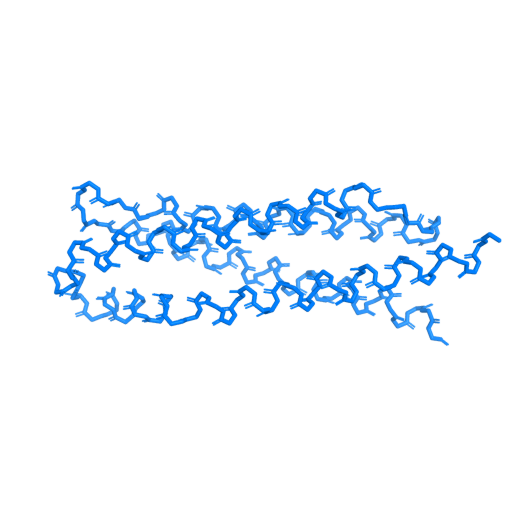3.740 -6.031 -8.310 1.00 98.12 69 ASN A CA 1
ATOM 559 C C . ASN A 1 69 ? 4.187 -7.260 -9.122 1.00 98.12 69 ASN A C 1
ATOM 561 O O . ASN A 1 69 ? 5.212 -7.228 -9.807 1.00 98.12 69 ASN A O 1
ATOM 565 N N . GLU A 1 70 ? 3.398 -8.338 -9.117 1.00 97.69 70 GLU A N 1
ATOM 566 C CA . GLU A 1 70 ? 3.686 -9.539 -9.910 1.00 97.69 70 GLU A CA 1
ATOM 567 C C . GLU A 1 70 ? 3.652 -9.276 -11.422 1.00 97.69 70 GLU A C 1
ATOM 569 O O . GLU A 1 70 ? 4.491 -9.797 -12.170 1.00 97.69 70 GLU A O 1
ATOM 574 N N . LYS A 1 71 ? 2.734 -8.421 -11.890 1.00 96.62 71 LYS A N 1
ATOM 575 C CA . LYS A 1 71 ? 2.710 -7.956 -13.286 1.00 96.62 71 LYS A CA 1
ATOM 576 C C . LYS A 1 71 ? 3.986 -7.175 -13.624 1.00 96.62 71 LYS A C 1
ATOM 578 O O . LYS A 1 71 ? 4.596 -7.443 -14.659 1.00 96.62 71 LYS A O 1
ATOM 583 N N . LEU A 1 72 ? 4.443 -6.278 -12.745 1.00 97.19 72 LEU A N 1
ATOM 584 C CA . LEU A 1 72 ? 5.690 -5.525 -12.929 1.00 97.19 72 LEU A CA 1
ATOM 585 C C . LEU A 1 72 ? 6.931 -6.431 -12.926 1.00 97.19 72 LEU A C 1
ATOM 587 O O . LEU A 1 72 ? 7.817 -6.252 -13.762 1.00 97.19 72 LEU A O 1
ATOM 591 N N . LYS A 1 73 ? 6.998 -7.442 -12.052 1.00 96.94 73 LYS A N 1
ATOM 592 C CA . LYS A 1 73 ? 8.107 -8.418 -12.016 1.00 96.94 73 LYS A CA 1
ATOM 593 C C . LYS A 1 73 ? 8.272 -9.162 -13.341 1.00 96.94 73 LYS A C 1
ATOM 595 O O . LYS A 1 73 ? 9.397 -9.420 -13.768 1.00 96.94 73 LYS A O 1
ATOM 600 N N . LYS A 1 74 ? 7.156 -9.492 -13.994 1.00 96.25 74 LYS A N 1
ATOM 601 C CA . LYS A 1 74 ? 7.118 -10.234 -15.267 1.00 96.25 74 LYS A CA 1
ATOM 602 C C . LYS A 1 74 ? 7.258 -9.329 -16.494 1.00 96.25 74 LYS A C 1
ATOM 604 O O . LYS A 1 74 ? 7.484 -9.829 -17.597 1.00 96.25 74 LYS A O 1
ATOM 609 N N . LEU A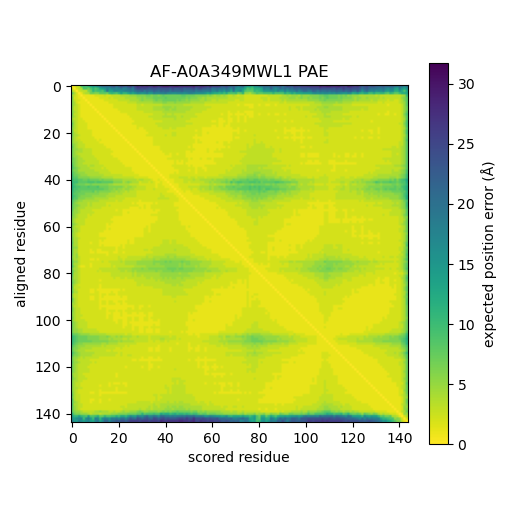 1 75 ? 7.129 -8.013 -16.327 1.00 95.94 75 LEU A N 1
ATOM 610 C CA . LEU A 1 75 ? 7.180 -7.056 -17.423 1.00 95.94 75 LEU A CA 1
ATOM 611 C C . LEU A 1 75 ? 8.592 -6.963 -18.011 1.00 95.94 75 LEU A C 1
ATOM 613 O O . LEU A 1 75 ? 9.559 -6.584 -17.346 1.00 95.94 75 LEU A O 1
ATOM 617 N N . GLN A 1 76 ? 8.706 -7.252 -19.306 1.00 94.31 76 GLN A N 1
ATOM 618 C CA . GLN A 1 76 ? 9.967 -7.109 -20.017 1.00 94.31 76 GLN A CA 1
ATOM 619 C C . GLN A 1 76 ? 10.310 -5.626 -20.211 1.00 94.31 76 GLN A C 1
ATOM 621 O O . GLN A 1 76 ? 9.666 -4.916 -20.983 1.00 94.31 76 GLN A O 1
ATOM 626 N N . ALA A 1 77 ? 11.377 -5.173 -19.553 1.00 95.50 77 ALA A N 1
ATOM 627 C CA . ALA A 1 77 ? 11.895 -3.824 -19.728 1.00 95.50 77 ALA A CA 1
ATOM 628 C C . ALA A 1 77 ? 12.922 -3.739 -20.876 1.00 95.50 77 ALA A C 1
ATOM 630 O O . ALA A 1 77 ? 13.751 -4.638 -21.059 1.00 95.50 77 ALA A O 1
ATOM 631 N N . PRO A 1 78 ? 12.951 -2.625 -21.625 1.00 94.50 78 PRO A N 1
ATOM 632 C CA . PRO A 1 78 ? 14.058 -2.286 -22.514 1.00 94.50 78 PRO A CA 1
ATOM 633 C C . PRO A 1 78 ? 15.397 -2.264 -21.760 1.00 94.50 78 PRO A C 1
ATOM 635 O O . PRO A 1 78 ? 15.471 -1.757 -20.642 1.00 94.50 78 PRO A O 1
ATOM 638 N N . ALA A 1 79 ? 16.480 -2.731 -22.395 1.00 94.44 79 ALA A N 1
ATOM 639 C CA . ALA A 1 79 ? 17.796 -2.887 -21.756 1.00 94.44 79 ALA A CA 1
ATOM 640 C C . ALA A 1 79 ? 18.271 -1.630 -20.995 1.00 94.44 79 ALA A C 1
ATOM 642 O O . ALA A 1 79 ? 18.740 -1.724 -19.862 1.00 94.44 79 ALA A O 1
ATOM 643 N N . ARG A 1 80 ? 18.067 -0.441 -21.582 1.00 93.06 80 ARG A N 1
ATOM 644 C CA . ARG A 1 80 ? 18.437 0.855 -20.983 1.00 93.06 80 ARG A CA 1
ATOM 645 C C . ARG A 1 80 ? 17.679 1.205 -19.694 1.00 93.06 80 ARG A C 1
ATOM 647 O O . ARG A 1 80 ? 18.136 2.054 -18.936 1.00 93.06 80 ARG A O 1
ATOM 654 N N . PHE A 1 81 ? 16.539 0.565 -19.438 1.00 95.69 81 PHE A N 1
ATOM 655 C CA . PHE A 1 81 ? 15.706 0.790 -18.256 1.00 95.69 81 PHE A CA 1
ATOM 656 C C . PHE A 1 81 ? 15.752 -0.352 -17.246 1.00 95.69 81 PHE A C 1
ATOM 658 O O . PHE A 1 81 ? 15.179 -0.196 -16.177 1.00 95.69 81 PHE A O 1
ATOM 665 N N . MET A 1 82 ? 16.465 -1.455 -17.502 1.00 95.31 82 MET A N 1
ATOM 666 C CA . MET A 1 82 ? 16.478 -2.614 -16.593 1.00 95.31 82 MET A CA 1
ATOM 667 C C . MET A 1 82 ? 16.853 -2.260 -15.149 1.00 95.31 82 MET A C 1
ATOM 669 O O . MET A 1 82 ? 16.274 -2.805 -14.215 1.00 95.31 82 MET A O 1
ATOM 673 N N . GLY A 1 83 ? 17.801 -1.335 -14.952 1.00 96.94 83 GLY A N 1
ATOM 674 C CA . GLY A 1 83 ? 18.150 -0.853 -13.612 1.00 96.94 83 GLY A CA 1
ATOM 675 C C . GLY A 1 83 ? 16.974 -0.163 -12.918 1.00 96.94 83 GLY A C 1
ATOM 676 O O . GLY A 1 83 ? 16.655 -0.494 -11.782 1.00 96.94 83 GLY A O 1
ATOM 677 N N . LYS A 1 84 ? 16.280 0.734 -13.631 1.00 96.69 84 LYS A N 1
ATOM 678 C CA . LYS A 1 84 ? 15.097 1.435 -13.115 1.00 96.69 84 LYS A CA 1
ATOM 679 C C . LYS A 1 84 ? 13.911 0.492 -12.919 1.00 96.69 84 LYS A C 1
ATOM 681 O O . LYS A 1 84 ? 13.217 0.633 -11.925 1.00 96.69 84 LYS A O 1
ATOM 686 N N . GLN A 1 85 ? 13.730 -0.499 -13.794 1.00 97.31 85 GLN A N 1
ATOM 687 C CA . GLN A 1 85 ? 12.693 -1.520 -13.641 1.00 97.31 85 GLN A CA 1
ATOM 688 C C . GLN A 1 85 ? 12.879 -2.319 -12.352 1.00 97.31 85 GLN A C 1
ATOM 690 O O . GLN A 1 85 ? 11.921 -2.526 -11.619 1.00 97.31 85 GLN A O 1
ATOM 695 N N . ARG A 1 86 ? 14.112 -2.738 -12.036 1.00 98.06 86 ARG A N 1
ATOM 696 C CA . ARG A 1 86 ? 14.388 -3.431 -10.769 1.00 98.06 86 ARG A CA 1
ATOM 697 C C . ARG A 1 86 ? 14.093 -2.547 -9.562 1.00 98.06 86 ARG A C 1
ATOM 699 O O . ARG A 1 86 ? 13.478 -3.017 -8.612 1.00 98.06 86 ARG A O 1
ATOM 706 N N . SER A 1 87 ? 14.487 -1.275 -9.614 1.00 98.44 87 SER A N 1
ATOM 707 C CA . SER A 1 87 ? 14.157 -0.316 -8.556 1.00 98.44 87 SER A CA 1
ATOM 708 C C . SER A 1 87 ? 12.650 -0.104 -8.415 1.00 98.44 87 SER A C 1
ATOM 710 O O . SER A 1 87 ? 12.173 0.007 -7.293 1.00 98.44 87 SER A O 1
ATOM 712 N N . LEU A 1 88 ? 11.909 -0.075 -9.527 1.00 98.44 88 LEU A N 1
ATOM 713 C CA . LEU A 1 88 ? 10.457 0.099 -9.531 1.00 98.44 88 LEU A CA 1
ATOM 714 C C . LEU A 1 88 ? 9.762 -1.103 -8.901 1.00 98.44 88 LEU A C 1
ATOM 716 O O . LEU A 1 88 ? 8.965 -0.924 -7.994 1.00 98.44 88 LEU A O 1
ATOM 720 N N . VAL A 1 89 ? 10.117 -2.316 -9.325 1.00 98.50 89 VAL A N 1
ATOM 721 C CA . VAL A 1 89 ? 9.615 -3.559 -8.719 1.00 98.50 89 VAL A CA 1
ATOM 722 C C . VAL A 1 89 ? 9.927 -3.598 -7.224 1.00 98.50 89 VAL A C 1
ATOM 724 O O . VAL A 1 89 ? 9.074 -3.959 -6.425 1.00 98.50 89 VAL A O 1
ATOM 727 N N . SER A 1 90 ? 11.139 -3.203 -6.828 1.00 98.62 90 SER A N 1
ATOM 728 C CA . SER A 1 90 ? 11.518 -3.161 -5.415 1.00 98.62 90 SER A CA 1
ATOM 729 C C . SER A 1 90 ? 10.677 -2.157 -4.622 1.00 98.62 90 SER A C 1
ATOM 731 O O . SER A 1 90 ? 10.185 -2.513 -3.558 1.00 98.62 90 SER A O 1
ATOM 733 N N . ALA A 1 91 ? 10.482 -0.939 -5.137 1.00 98.75 91 ALA A N 1
ATOM 734 C CA . ALA A 1 91 ? 9.655 0.078 -4.490 1.00 98.75 91 ALA A CA 1
ATOM 735 C C . ALA A 1 91 ? 8.183 -0.356 -4.404 1.00 98.75 91 ALA A C 1
ATOM 737 O O . ALA A 1 91 ? 7.577 -0.245 -3.347 1.00 98.75 91 ALA A O 1
ATOM 738 N N . TYR A 1 92 ? 7.641 -0.938 -5.477 1.00 98.75 92 TYR A N 1
ATOM 739 C CA . TYR A 1 92 ? 6.270 -1.446 -5.503 1.00 98.75 92 TYR A CA 1
ATOM 740 C C . TYR A 1 92 ? 6.064 -2.606 -4.522 1.00 98.75 92 TYR A C 1
ATOM 742 O O . TYR A 1 92 ? 5.048 -2.684 -3.842 1.00 98.75 92 TYR A O 1
ATOM 750 N N . ASN A 1 93 ? 7.053 -3.489 -4.389 1.00 98.69 93 ASN A N 1
ATOM 751 C CA . ASN A 1 93 ? 7.014 -4.552 -3.392 1.00 98.69 93 ASN A CA 1
ATOM 752 C C . ASN A 1 93 ? 7.017 -4.009 -1.956 1.00 98.69 93 ASN A C 1
ATOM 754 O O . ASN A 1 93 ? 6.342 -4.572 -1.105 1.00 98.69 93 ASN A O 1
ATOM 758 N N . ILE A 1 94 ? 7.783 -2.947 -1.680 1.00 98.81 94 ILE A N 1
ATOM 759 C CA . ILE A 1 94 ? 7.764 -2.281 -0.368 1.00 98.81 94 ILE A CA 1
ATOM 760 C C . ILE A 1 94 ? 6.382 -1.674 -0.120 1.00 98.81 94 ILE A C 1
ATOM 762 O O . ILE A 1 94 ? 5.809 -1.929 0.930 1.00 98.81 94 ILE A O 1
ATOM 766 N N . TYR A 1 95 ? 5.827 -0.962 -1.104 1.00 98.81 95 TYR A N 1
ATOM 767 C CA . TYR A 1 95 ? 4.492 -0.372 -1.021 1.00 98.81 95 TYR A CA 1
ATOM 768 C C . TYR A 1 95 ? 3.413 -1.412 -0.686 1.00 98.81 95 TYR A C 1
ATOM 770 O O . TYR A 1 95 ? 2.732 -1.280 0.325 1.00 98.81 95 TYR A O 1
ATOM 778 N N . ALA A 1 96 ? 3.312 -2.489 -1.472 1.00 98.75 96 ALA A N 1
ATOM 779 C CA . ALA A 1 96 ? 2.306 -3.528 -1.245 1.00 98.75 96 ALA A CA 1
ATOM 780 C C . ALA A 1 96 ? 2.470 -4.214 0.125 1.00 98.75 96 ALA A C 1
ATOM 782 O O . ALA A 1 96 ? 1.486 -4.485 0.807 1.00 98.75 96 ALA A O 1
ATOM 783 N N . ASN A 1 97 ? 3.711 -4.446 0.565 1.00 98.75 97 ASN A N 1
ATOM 784 C CA . ASN A 1 97 ? 3.976 -5.021 1.883 1.00 98.75 97 ASN A CA 1
ATOM 785 C C . ASN A 1 97 ? 3.651 -4.053 3.032 1.00 98.75 97 ASN A C 1
ATOM 787 O O . ASN A 1 97 ? 3.255 -4.508 4.100 1.00 98.75 97 ASN A O 1
ATOM 791 N N . ALA A 1 98 ? 3.817 -2.745 2.835 1.00 98.81 98 ALA A N 1
ATOM 792 C CA . ALA A 1 98 ? 3.413 -1.741 3.813 1.00 98.81 98 ALA A CA 1
ATOM 793 C C . ALA A 1 98 ? 1.882 -1.678 3.936 1.00 98.81 98 ALA A C 1
ATOM 795 O O . ALA A 1 98 ? 1.370 -1.668 5.050 1.00 98.81 98 ALA A O 1
ATOM 796 N N . CYS A 1 99 ? 1.138 -1.763 2.827 1.00 98.75 99 CYS A N 1
ATOM 797 C CA . CYS A 1 99 ? -0.324 -1.888 2.873 1.00 98.75 99 CYS A CA 1
ATOM 798 C C . CYS A 1 99 ? -0.773 -3.174 3.595 1.00 98.75 99 CYS A C 1
ATOM 800 O O . CYS A 1 99 ? -1.701 -3.134 4.405 1.00 98.75 99 CYS A O 1
ATOM 802 N N . GLN A 1 100 ? -0.061 -4.292 3.399 1.00 98.81 100 GLN A N 1
ATOM 803 C CA . GLN A 1 100 ? -0.307 -5.507 4.185 1.00 98.81 100 GLN A CA 1
ATOM 804 C C . GLN A 1 100 ? -0.025 -5.277 5.672 1.00 98.81 100 GLN A C 1
ATOM 806 O O . GLN A 1 100 ? -0.846 -5.636 6.503 1.00 98.81 100 GLN A O 1
ATOM 811 N N . ALA A 1 101 ? 1.084 -4.623 6.025 1.00 98.81 101 ALA A N 1
ATOM 812 C CA . ALA A 1 101 ? 1.399 -4.313 7.419 1.00 98.81 101 ALA A CA 1
ATOM 813 C C . ALA A 1 101 ? 0.351 -3.390 8.072 1.00 98.81 101 ALA A C 1
ATOM 815 O O . ALA A 1 101 ? 0.046 -3.553 9.254 1.00 98.81 101 ALA A O 1
ATOM 816 N N . MET A 1 102 ? -0.226 -2.453 7.310 1.00 98.69 102 MET A N 1
ATOM 817 C CA . MET A 1 102 ? -1.354 -1.634 7.760 1.00 98.69 102 MET A CA 1
ATOM 818 C C . MET A 1 102 ? -2.581 -2.509 8.019 1.00 98.69 102 MET A C 1
ATOM 820 O O . MET A 1 102 ? -3.171 -2.415 9.091 1.00 98.69 102 MET A O 1
ATOM 824 N N . THR A 1 103 ? -2.925 -3.401 7.092 1.00 98.62 103 THR A N 1
ATOM 825 C CA . THR A 1 103 ? -4.038 -4.355 7.242 1.00 98.62 103 THR A CA 1
ATOM 826 C C . THR A 1 103 ? -3.845 -5.254 8.469 1.00 98.62 103 THR A C 1
ATOM 828 O O . THR A 1 103 ? -4.739 -5.373 9.305 1.00 98.62 103 THR A O 1
ATOM 831 N N . ASP A 1 104 ? -2.641 -5.798 8.644 1.00 98.56 104 ASP A N 1
ATOM 832 C CA . ASP A 1 104 ? -2.260 -6.684 9.751 1.00 98.56 104 ASP A CA 1
ATOM 833 C C . ASP A 1 104 ? -2.226 -5.971 11.114 1.00 98.56 104 ASP A C 1
ATOM 835 O O . ASP A 1 104 ? -2.181 -6.622 12.162 1.00 98.56 104 ASP A O 1
ATOM 839 N N . SER A 1 105 ? -2.233 -4.634 11.131 1.00 98.62 105 SER A N 1
ATOM 840 C CA . SER A 1 105 ? -2.322 -3.860 12.373 1.00 98.62 105 SER A CA 1
ATOM 841 C C . SER A 1 105 ? -3.736 -3.838 12.967 1.00 98.62 105 SER A C 1
ATOM 843 O O . SER A 1 105 ? -3.889 -3.507 14.145 1.00 98.62 105 SER A O 1
ATOM 845 N N . LEU A 1 106 ? -4.762 -4.217 12.193 1.00 98.38 106 LEU A N 1
ATOM 846 C CA . LEU A 1 106 ? -6.150 -4.308 12.646 1.00 98.38 106 LEU A CA 1
ATOM 847 C C . LEU A 1 106 ? -6.423 -5.704 13.215 1.00 98.38 106 LEU A C 1
ATOM 849 O O . LEU A 1 106 ? -6.463 -6.703 12.494 1.00 98.38 106 LEU A O 1
ATOM 853 N N . ASN A 1 107 ? -6.697 -5.769 14.515 1.00 97.12 107 ASN A N 1
ATOM 854 C CA . ASN A 1 107 ? -7.126 -6.989 15.183 1.00 97.12 107 ASN A CA 1
ATOM 855 C C . ASN A 1 107 ? -8.650 -7.004 15.322 1.00 97.12 107 ASN A C 1
ATOM 857 O O . ASN A 1 107 ? -9.219 -6.480 16.282 1.00 97.12 107 ASN A O 1
ATOM 861 N N . VAL A 1 108 ? -9.307 -7.649 14.359 1.00 94.81 108 VAL A N 1
ATOM 862 C CA . VAL A 1 108 ? -10.767 -7.832 14.318 1.00 94.81 108 VAL A CA 1
ATOM 863 C C . VAL A 1 108 ? -11.305 -8.612 15.520 1.00 94.81 108 VAL A C 1
ATOM 865 O O . VAL A 1 108 ? -12.409 -8.340 15.990 1.00 94.81 108 VAL A O 1
ATOM 868 N N . THR A 1 109 ? -10.538 -9.577 16.038 1.00 93.62 109 THR A N 1
ATOM 869 C CA . THR A 1 109 ? -10.995 -10.423 17.154 1.00 93.62 109 THR A CA 1
ATOM 870 C C . THR A 1 109 ? -11.142 -9.602 18.427 1.00 93.62 109 THR A C 1
ATOM 872 O O . THR A 1 109 ? -12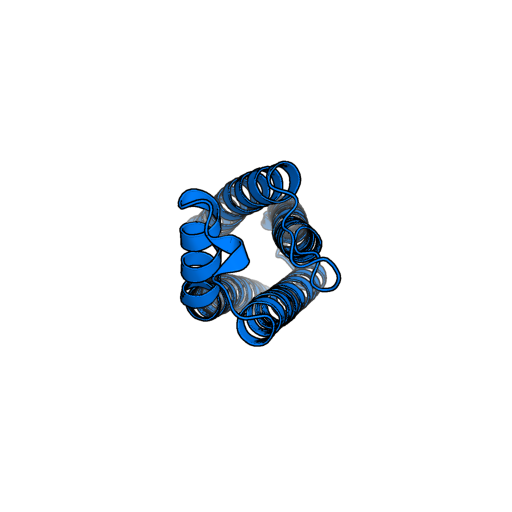.177 -9.681 19.089 1.00 93.62 109 THR A O 1
ATOM 875 N N . ASP A 1 110 ? -10.133 -8.784 18.724 1.00 95.94 110 ASP A N 1
ATOM 876 C CA . ASP A 1 110 ? -10.089 -7.969 19.937 1.00 95.94 110 ASP A CA 1
ATOM 877 C C . ASP A 1 110 ? -10.654 -6.555 19.730 1.00 95.94 110 ASP A C 1
ATOM 879 O O . ASP A 1 110 ? -10.741 -5.794 20.689 1.00 95.94 110 ASP A O 1
ATOM 883 N N . HIS A 1 111 ? -11.050 -6.202 18.502 1.00 95.88 111 HIS A N 1
ATOM 884 C CA . HIS A 1 111 ? -11.495 -4.859 18.113 1.00 95.88 111 HIS A CA 1
ATOM 885 C C . HIS A 1 111 ? -10.472 -3.783 18.515 1.00 95.88 111 HIS A C 1
ATOM 887 O O . HIS A 1 111 ? -10.775 -2.812 19.208 1.00 95.88 111 HIS A O 1
ATOM 893 N N . THR A 1 112 ? -9.219 -3.986 18.111 1.00 97.44 112 THR A N 1
ATOM 894 C CA . THR A 1 112 ? -8.110 -3.076 18.425 1.00 97.44 112 THR A CA 1
ATOM 895 C C . THR A 1 112 ? -7.259 -2.795 17.196 1.00 97.44 112 THR A C 1
ATOM 897 O O . THR A 1 112 ? -7.244 -3.572 16.242 1.00 97.44 112 THR A O 1
ATOM 900 N N . VAL A 1 113 ? -6.533 -1.677 17.235 1.00 98.19 113 VAL A N 1
ATOM 901 C CA . VAL A 1 113 ? -5.509 -1.328 16.248 1.00 98.19 113 VAL A CA 1
ATOM 902 C C . VAL A 1 113 ? -4.166 -1.208 16.958 1.00 98.19 113 VAL A C 1
ATOM 904 O O . VAL A 1 113 ? -4.055 -0.561 18.000 1.00 98.19 113 VAL A O 1
ATOM 907 N N . ASP A 1 114 ? -3.136 -1.821 16.387 1.00 98.38 114 ASP A N 1
ATOM 908 C CA . ASP A 1 114 ? -1.749 -1.567 16.767 1.00 98.38 114 ASP A CA 1
ATOM 909 C C . ASP A 1 114 ? -1.309 -0.219 16.174 1.00 98.38 114 ASP A C 1
ATOM 911 O O . ASP A 1 114 ? -0.885 -0.131 15.020 1.00 98.38 114 ASP A O 1
ATOM 915 N N . ASN A 1 115 ? -1.462 0.851 16.961 1.00 97.00 115 ASN A N 1
ATOM 916 C CA . ASN A 1 115 ? -1.228 2.229 16.516 1.00 97.00 115 ASN A CA 1
ATOM 917 C C . ASN A 1 115 ? 0.196 2.465 15.988 1.00 97.00 115 ASN A C 1
ATOM 919 O O . ASN A 1 115 ? 0.375 3.228 15.039 1.00 97.00 115 ASN A O 1
ATOM 923 N N . GLU A 1 116 ? 1.206 1.826 16.587 1.00 97.88 116 GLU A N 1
ATOM 924 C CA . GLU A 1 116 ? 2.599 1.977 16.156 1.00 97.88 116 GLU A CA 1
ATOM 925 C C . GLU A 1 116 ? 2.818 1.311 14.798 1.00 97.88 116 GLU A C 1
ATOM 927 O O . GLU A 1 116 ? 3.377 1.933 13.891 1.00 97.88 116 GLU A O 1
ATOM 932 N N . LYS A 1 117 ? 2.320 0.080 14.618 1.00 98.38 117 LYS A N 1
ATOM 933 C CA . LYS A 1 117 ? 2.393 -0.599 13.317 1.00 98.38 117 LYS A CA 1
ATOM 934 C C . LYS A 1 117 ? 1.607 0.136 12.243 1.00 98.38 117 LYS A C 1
ATOM 936 O O . LYS A 1 117 ? 2.119 0.280 11.137 1.00 98.38 117 LYS A O 1
ATOM 941 N N . PHE A 1 118 ? 0.409 0.625 12.561 1.00 98.62 118 PHE A N 1
ATOM 942 C CA . PHE A 1 118 ? -0.410 1.384 11.619 1.00 98.62 118 PHE A CA 1
ATOM 943 C C . PHE A 1 118 ? 0.328 2.641 11.135 1.00 98.62 118 PHE A C 1
ATOM 945 O O . PHE A 1 118 ? 0.432 2.878 9.933 1.00 98.62 118 PHE A O 1
ATOM 952 N N . ALA A 1 119 ? 0.892 3.426 12.060 1.00 98.31 119 ALA A N 1
ATOM 953 C CA . ALA A 1 119 ? 1.622 4.651 11.733 1.00 98.31 119 ALA A CA 1
ATOM 954 C C . ALA A 1 119 ? 2.917 4.382 10.945 1.00 98.31 119 ALA A C 1
ATOM 956 O O . ALA A 1 119 ? 3.250 5.125 10.016 1.00 98.31 119 ALA A O 1
ATOM 957 N N . GLN A 1 120 ? 3.639 3.309 11.282 1.00 98.69 120 GLN A N 1
ATOM 958 C CA . GLN A 1 120 ? 4.828 2.913 10.529 1.00 98.69 120 GLN A CA 1
ATOM 959 C C . GLN A 1 120 ? 4.458 2.472 9.110 1.00 98.69 120 GLN A C 1
ATOM 961 O O . GLN A 1 120 ? 5.070 2.933 8.152 1.00 98.69 120 GLN A O 1
ATOM 966 N N . ALA A 1 121 ? 3.425 1.642 8.962 1.00 98.69 121 ALA A N 1
ATOM 967 C CA . ALA A 1 121 ? 2.944 1.182 7.665 1.00 98.69 121 ALA A CA 1
ATOM 968 C C . ALA A 1 121 ? 2.459 2.340 6.776 1.00 98.69 121 ALA A C 1
ATOM 970 O O . ALA A 1 121 ? 2.760 2.376 5.585 1.00 98.69 121 ALA A O 1
ATOM 971 N N . GLU A 1 122 ? 1.768 3.322 7.361 1.00 98.50 122 GLU A N 1
ATOM 972 C CA . GLU A 1 122 ? 1.365 4.564 6.691 1.00 98.50 122 GLU A CA 1
ATOM 973 C C . GLU A 1 122 ? 2.572 5.363 6.177 1.00 98.50 122 GLU A C 1
ATOM 975 O O . GLU A 1 122 ? 2.575 5.846 5.044 1.00 98.50 122 GLU A O 1
ATOM 980 N N . THR A 1 123 ? 3.626 5.469 6.986 1.00 98.56 123 THR A N 1
ATOM 981 C CA . THR A 1 123 ? 4.870 6.133 6.577 1.00 98.56 123 THR A CA 1
ATOM 982 C C . THR A 1 123 ? 5.545 5.370 5.435 1.00 98.56 123 THR A C 1
ATOM 984 O O . THR A 1 123 ? 5.850 5.952 4.392 1.00 98.56 123 THR A O 1
ATOM 987 N N . ASP A 1 124 ? 5.702 4.056 5.591 1.00 98.69 124 ASP A N 1
ATOM 988 C CA . ASP A 1 124 ? 6.388 3.191 4.632 1.00 98.69 124 ASP A CA 1
ATOM 989 C C . ASP A 1 124 ? 5.679 3.165 3.269 1.00 98.69 124 ASP A C 1
ATOM 991 O O . ASP A 1 124 ? 6.334 3.234 2.223 1.00 98.69 124 ASP A O 1
ATOM 995 N N . GLN A 1 125 ? 4.340 3.097 3.251 1.00 98.38 125 GLN A N 1
ATOM 996 C CA . GLN A 1 125 ? 3.582 3.109 1.999 1.00 98.38 125 GLN A CA 1
ATOM 997 C C . GLN A 1 125 ? 3.700 4.463 1.280 1.00 98.38 125 GLN A C 1
ATOM 999 O O . GLN A 1 125 ? 3.822 4.486 0.054 1.00 98.38 125 GLN A O 1
ATOM 1004 N N . ASN A 1 126 ? 3.725 5.581 2.015 1.00 98.31 126 ASN A N 1
ATOM 1005 C CA . ASN A 1 126 ? 3.849 6.919 1.433 1.00 98.31 126 ASN A CA 1
ATOM 1006 C C . ASN A 1 126 ? 5.230 7.120 0.795 1.00 98.31 126 ASN A C 1
ATOM 1008 O O . ASN A 1 126 ? 5.325 7.482 -0.380 1.00 98.31 126 ASN A O 1
ATOM 1012 N N . GLU A 1 127 ? 6.304 6.791 1.517 1.00 98.56 127 GLU A N 1
ATOM 1013 C CA . GLU A 1 127 ? 7.671 6.883 0.988 1.00 98.56 127 GLU A CA 1
ATOM 1014 C C . GLU A 1 127 ? 7.884 5.968 -0.230 1.00 98.56 127 GLU A C 1
ATOM 1016 O O . GLU A 1 127 ? 8.543 6.334 -1.214 1.00 98.56 127 GLU A O 1
ATOM 1021 N N . ALA A 1 128 ? 7.313 4.761 -0.192 1.00 98.69 128 ALA A N 1
ATOM 1022 C CA . ALA A 1 128 ? 7.374 3.836 -1.313 1.00 98.69 128 ALA A CA 1
ATOM 1023 C C . ALA A 1 128 ? 6.599 4.361 -2.531 1.00 98.69 128 ALA A C 1
ATOM 1025 O O . ALA A 1 128 ? 7.107 4.256 -3.654 1.00 98.69 128 ALA A O 1
ATOM 1026 N N . MET A 1 129 ? 5.422 4.961 -2.326 1.00 98.50 129 MET A N 1
ATOM 1027 C CA . MET A 1 129 ? 4.620 5.554 -3.397 1.00 98.50 129 MET A CA 1
ATOM 1028 C C . MET A 1 129 ? 5.347 6.714 -4.080 1.00 98.50 129 MET A C 1
ATOM 1030 O O . MET A 1 129 ? 5.468 6.722 -5.309 1.00 98.50 129 MET A O 1
ATOM 1034 N N . ASP A 1 130 ? 5.937 7.628 -3.309 1.00 98.31 130 ASP A N 1
ATOM 1035 C CA . ASP A 1 130 ? 6.748 8.727 -3.846 1.00 98.31 130 ASP A CA 1
ATOM 1036 C C . ASP A 1 130 ? 7.875 8.202 -4.743 1.00 98.31 130 ASP A C 1
ATOM 1038 O O . ASP A 1 130 ? 8.128 8.697 -5.851 1.00 98.31 130 ASP A O 1
ATOM 1042 N N . ARG A 1 131 ? 8.531 7.123 -4.303 1.00 98.38 131 ARG A N 1
ATOM 1043 C CA . ARG A 1 131 ? 9.590 6.470 -5.073 1.00 98.38 131 ARG A CA 1
ATOM 1044 C C . ARG A 1 131 ? 9.069 5.814 -6.354 1.00 98.38 131 ARG A C 1
ATOM 1046 O O . ARG A 1 131 ? 9.750 5.894 -7.382 1.00 98.38 131 ARG A O 1
ATOM 1053 N N . ILE A 1 132 ? 7.902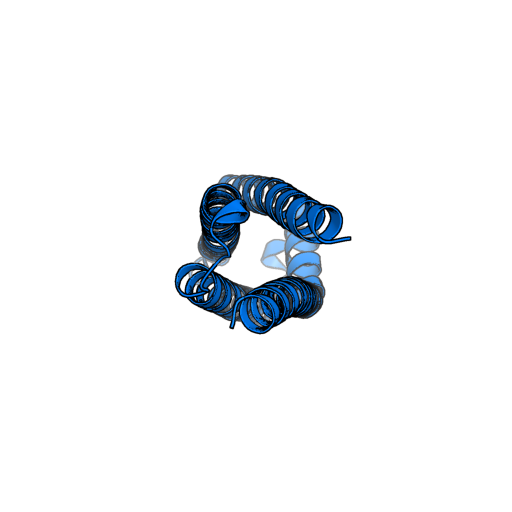 5.170 -6.318 1.00 98.44 132 ILE A N 1
ATOM 1054 C CA . ILE A 1 132 ? 7.245 4.577 -7.497 1.00 98.44 132 ILE A CA 1
ATOM 1055 C C . ILE A 1 132 ? 6.957 5.664 -8.533 1.00 98.44 132 ILE A C 1
ATOM 1057 O O . ILE A 1 132 ? 7.389 5.539 -9.684 1.00 98.44 132 ILE A O 1
ATOM 1061 N N . VAL A 1 133 ? 6.303 6.751 -8.116 1.00 96.94 133 VAL A N 1
ATOM 1062 C CA . VAL A 1 133 ? 5.952 7.884 -8.981 1.00 96.94 133 VAL A CA 1
ATOM 1063 C C . VAL A 1 133 ? 7.207 8.483 -9.609 1.00 96.94 133 VAL A C 1
ATOM 1065 O O . VAL A 1 133 ? 7.278 8.620 -10.834 1.00 96.94 133 VAL A O 1
ATOM 1068 N N . HIS A 1 134 ? 8.242 8.748 -8.808 1.00 97.12 134 HIS A N 1
ATOM 1069 C CA . HIS A 1 134 ? 9.511 9.279 -9.303 1.00 97.12 134 HIS A CA 1
ATOM 1070 C C . HIS A 1 134 ? 10.157 8.372 -10.368 1.00 97.12 134 HIS A C 1
ATOM 1072 O O . HIS A 1 134 ? 10.628 8.844 -11.412 1.00 97.12 134 HIS A O 1
ATOM 1078 N N . LEU A 1 135 ? 10.179 7.055 -10.137 1.00 97.44 135 LEU A N 1
ATOM 1079 C CA . LEU A 1 135 ? 10.764 6.091 -11.070 1.00 97.44 135 LEU A CA 1
ATOM 1080 C C . LEU A 1 135 ? 9.980 6.016 -12.382 1.00 97.44 135 LEU A C 1
ATOM 1082 O O . LEU A 1 135 ? 10.598 6.031 -13.452 1.00 97.44 135 LEU A O 1
ATOM 1086 N N . ILE A 1 136 ? 8.646 5.973 -12.314 1.00 95.50 136 ILE A N 1
ATOM 1087 C CA . ILE A 1 136 ? 7.775 5.962 -13.495 1.00 95.50 136 ILE A CA 1
ATOM 1088 C C . ILE A 1 136 ? 7.956 7.253 -14.293 1.00 95.50 136 ILE A C 1
ATOM 1090 O O . ILE A 1 136 ? 8.236 7.188 -15.490 1.00 95.50 136 ILE A O 1
ATOM 1094 N N . GLN A 1 137 ? 7.893 8.419 -13.646 1.00 93.88 137 GLN A N 1
ATOM 1095 C CA . GLN A 1 137 ? 8.109 9.711 -14.304 1.00 93.88 137 GLN A CA 1
ATOM 1096 C C . GLN A 1 137 ? 9.467 9.768 -15.001 1.00 93.88 137 GLN A C 1
ATOM 1098 O O . GLN A 1 137 ? 9.541 10.140 -16.169 1.00 93.88 137 GLN A O 1
ATOM 1103 N N . THR A 1 138 ? 10.536 9.331 -14.329 1.00 94.12 138 THR A N 1
ATOM 1104 C CA . THR A 1 138 ? 11.883 9.302 -14.914 1.00 94.12 138 THR A CA 1
ATOM 1105 C C . THR A 1 138 ? 11.956 8.382 -16.134 1.00 94.12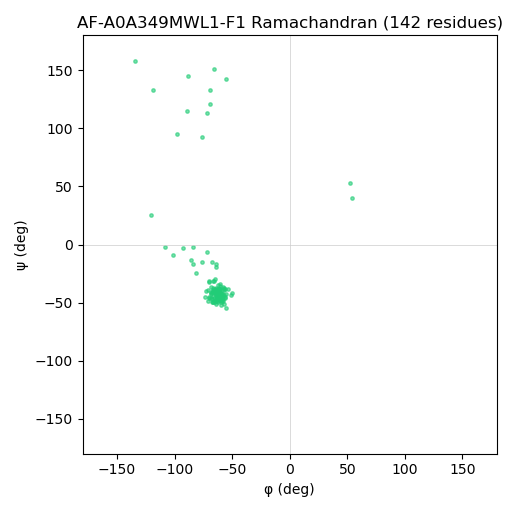 138 THR A C 1
ATOM 1107 O O . THR A 1 138 ? 12.598 8.708 -17.134 1.00 94.12 138 THR A O 1
ATOM 1110 N N . ILE A 1 139 ? 11.316 7.212 -16.077 1.00 93.12 139 ILE A N 1
ATOM 1111 C CA . ILE A 1 139 ? 11.254 6.284 -17.211 1.00 93.12 139 ILE A CA 1
ATOM 1112 C C . ILE A 1 139 ? 10.508 6.920 -18.390 1.00 93.12 139 ILE A C 1
ATOM 1114 O O . ILE A 1 139 ? 10.972 6.816 -19.528 1.00 93.12 139 ILE A O 1
ATOM 1118 N N . MET A 1 140 ? 9.371 7.564 -18.127 1.00 89.50 140 MET A N 1
ATOM 1119 C CA . MET A 1 140 ? 8.495 8.128 -19.153 1.00 89.50 140 MET A CA 1
ATOM 1120 C C . MET A 1 140 ? 9.083 9.390 -19.791 1.00 89.50 140 MET A C 1
ATOM 1122 O O . MET A 1 140 ? 9.041 9.520 -21.012 1.00 89.50 140 MET A O 1
ATOM 1126 N N . SER A 1 141 ? 9.710 10.270 -19.008 1.00 88.19 141 SER A N 1
ATOM 1127 C CA . SER A 1 141 ? 10.346 11.497 -19.508 1.00 88.19 141 SER A CA 1
ATOM 1128 C C . SER A 1 141 ? 11.608 11.225 -20.329 1.00 88.19 141 SER A C 1
ATOM 1130 O O . SER A 1 141 ? 11.869 11.924 -21.298 1.00 88.19 141 SER A O 1
ATOM 1132 N N . THR A 1 142 ? 12.349 10.155 -20.020 1.00 74.06 142 THR A N 1
ATOM 1133 C CA . THR A 1 142 ? 13.527 9.724 -20.805 1.00 74.06 142 THR A CA 1
ATOM 1134 C C . THR A 1 142 ? 13.141 9.107 -22.169 1.00 74.06 142 THR A C 1
ATOM 1136 O O . THR A 1 142 ? 14.010 8.763 -22.974 1.00 74.06 142 THR A O 1
ATOM 1139 N N . ASN A 1 143 ? 11.845 8.902 -22.428 1.00 58.84 143 ASN A N 1
ATOM 1140 C CA . ASN A 1 143 ? 11.322 8.395 -23.701 1.00 58.84 143 ASN A CA 1
ATOM 1141 C C . ASN A 1 143 ? 10.725 9.478 -24.612 1.00 58.84 143 ASN A C 1
ATOM 1143 O O . ASN A 1 143 ? 10.398 9.133 -25.751 1.00 58.84 143 ASN A O 1
ATOM 1147 N N . ALA A 1 144 ? 10.565 10.711 -24.119 1.00 50.75 144 ALA A N 1
ATOM 1148 C CA . ALA A 1 144 ? 10.190 11.882 -24.914 1.00 50.75 144 ALA A CA 1
ATOM 1149 C C . ALA A 1 144 ? 11.404 12.417 -25.689 1.00 50.75 144 ALA A C 1
ATOM 1151 O O . ALA A 1 144 ? 11.199 12.861 -26.840 1.00 50.75 144 ALA A O 1
#